Protein AF-A0AA96LLA7-F1 (afdb_monomer_lite)

Radius of gyration: 12.54 Å; chains: 1; bounding box: 26×29×30 Å

pLDDT: mean 92.82, std 4.23, range [71.75, 97.88]

Sequence (81 aa):
MPDVEFFEIDVDEEEDLASRWRNQSIPYFIFFYNGQQVKISSSSLSIVDGGLVGAMLEHHLRSLVNTLLASCRSGSYKVLI

Foldseek 3Di:
DVVDDDDDDDCVVPVVVVVVWPQPDPDKDWDDDPNHTQAEDEPPFDGTPRIGHDDDDPVVVVVVVVQCVVCVVVPHSYDYD

InterPro domains:
  IPR036249 Thioredoxin-like superfamily [SSF52833] (2-45)

Secondary structure (DSSP, 8-state):
-TT-------TTT-HHHHTTS---SSSEE-EEETTEEEEEE-SSS-EETTEEES---HHHHHHHHHHHHHHHHTT--EEE-

Organism: NCBI:txid2918901

Structure (mmCIF, N/CA/C/O backbone):
data_AF-A0AA96LLA7-F1
#
_entry.id   AF-A0AA96LLA7-F1
#
loop_
_atom_site.group_PDB
_atom_site.id
_atom_site.type_symbol
_atom_site.label_atom_id
_atom_site.label_alt_id
_atom_site.label_comp_id
_atom_site.label_asym_id
_atom_site.label_entity_id
_atom_site.label_seq_id
_atom_site.pdbx_PDB_ins_code
_atom_site.Cartn_x
_atom_site.Cartn_y
_atom_site.Cartn_z
_atom_site.occupancy
_atom_site.B_iso_or_equiv
_atom_site.auth_seq_id
_atom_site.auth_comp_id
_atom_site.auth_asym_id
_atom_site.auth_atom_id
_atom_site.pdbx_PDB_model_num
ATOM 1 N N . MET A 1 1 ? 5.879 -2.572 14.468 1.00 71.75 1 MET A N 1
ATOM 2 C CA . MET A 1 1 ? 4.422 -2.352 14.535 1.00 71.75 1 MET A CA 1
ATOM 3 C C . MET A 1 1 ? 3.827 -3.734 14.678 1.00 71.75 1 MET A C 1
ATOM 5 O O . MET A 1 1 ? 3.895 -4.461 13.704 1.00 71.75 1 MET A O 1
ATOM 9 N N . PRO A 1 2 ? 3.410 -4.152 15.882 1.00 78.94 2 PRO A N 1
ATOM 10 C CA . PRO A 1 2 ? 3.056 -5.553 16.129 1.00 78.94 2 PRO A CA 1
ATOM 11 C C . PRO A 1 2 ? 1.818 -6.009 15.340 1.00 78.94 2 PRO A C 1
ATOM 13 O O . PRO A 1 2 ? 1.688 -7.191 15.063 1.00 78.94 2 PRO A O 1
ATOM 16 N N . ASP A 1 3 ? 0.958 -5.069 14.936 1.00 89.50 3 ASP A N 1
ATOM 17 C CA . ASP A 1 3 ? -0.295 -5.338 14.217 1.00 89.50 3 ASP A CA 1
ATOM 18 C C . ASP A 1 3 ? -0.150 -5.326 12.680 1.00 89.50 3 ASP A C 1
ATOM 20 O O . ASP A 1 3 ? -1.155 -5.266 11.973 1.00 89.50 3 ASP A O 1
ATOM 24 N N . VAL A 1 4 ? 1.078 -5.277 12.149 1.00 94.00 4 VAL A N 1
ATOM 25 C CA . VAL A 1 4 ? 1.333 -5.143 10.706 1.00 94.00 4 VAL A CA 1
ATOM 26 C C . VAL A 1 4 ? 2.396 -6.130 10.277 1.00 94.00 4 VAL A C 1
ATOM 28 O O . VAL A 1 4 ? 3.497 -6.142 10.824 1.00 94.00 4 VAL A O 1
ATOM 31 N N . GLU A 1 5 ? 2.064 -6.891 9.247 1.00 95.62 5 GLU A N 1
ATOM 32 C CA . GLU A 1 5 ? 2.974 -7.785 8.556 1.00 95.62 5 GLU A CA 1
ATOM 33 C C . GLU A 1 5 ? 3.303 -7.203 7.180 1.00 95.62 5 GLU A C 1
ATOM 35 O O . GLU A 1 5 ? 2.440 -6.621 6.516 1.00 95.62 5 GLU A O 1
ATOM 40 N N . PHE A 1 6 ? 4.569 -7.309 6.785 1.00 94.44 6 PHE A N 1
ATOM 41 C CA . PHE A 1 6 ? 5.051 -6.846 5.492 1.00 94.44 6 PHE A CA 1
ATOM 42 C C . PHE A 1 6 ? 5.349 -8.060 4.627 1.00 94.44 6 PHE A C 1
ATOM 44 O O . PHE A 1 6 ? 6.045 -8.974 5.063 1.00 94.44 6 PHE A O 1
ATOM 51 N N . PHE A 1 7 ? 4.849 -8.021 3.400 1.00 94.88 7 PHE A N 1
ATOM 52 C CA . PHE A 1 7 ? 5.131 -9.011 2.375 1.00 94.88 7 PHE A CA 1
ATOM 53 C C . PHE A 1 7 ? 5.821 -8.308 1.218 1.00 94.88 7 PHE A C 1
ATOM 55 O O . PHE A 1 7 ? 5.408 -7.218 0.814 1.00 94.88 7 PHE A O 1
ATOM 62 N N . GLU A 1 8 ? 6.868 -8.935 0.707 1.00 94.94 8 GLU A N 1
ATOM 63 C CA . GLU A 1 8 ? 7.493 -8.557 -0.550 1.00 94.94 8 GLU A CA 1
ATOM 64 C C . GLU A 1 8 ? 6.986 -9.511 -1.626 1.00 94.94 8 GLU A C 1
ATOM 66 O O . GLU A 1 8 ? 6.821 -10.705 -1.378 1.00 94.94 8 GLU A O 1
ATOM 71 N N . ILE A 1 9 ? 6.675 -8.958 -2.792 1.00 93.31 9 ILE A N 1
ATOM 72 C CA . ILE A 1 9 ? 6.197 -9.711 -3.944 1.00 93.31 9 ILE A CA 1
ATOM 73 C C . ILE A 1 9 ? 7.133 -9.355 -5.088 1.00 93.31 9 ILE A C 1
ATOM 75 O O . ILE A 1 9 ? 7.255 -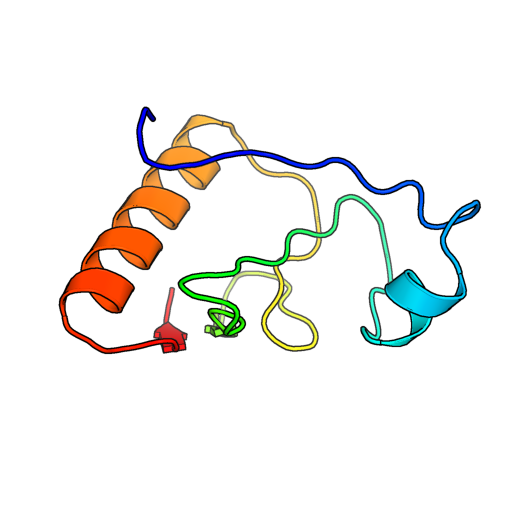8.176 -5.431 1.00 93.31 9 ILE A O 1
ATOM 79 N N . ASP A 1 10 ? 7.770 -10.369 -5.664 1.00 94.12 10 ASP A N 1
ATOM 80 C CA . ASP A 1 10 ? 8.472 -10.225 -6.930 1.00 94.12 10 ASP A CA 1
ATOM 81 C C . ASP A 1 10 ? 7.434 -10.201 -8.059 1.00 94.12 10 ASP A C 1
ATOM 83 O O . ASP A 1 10 ? 6.680 -11.152 -8.261 1.00 94.12 10 ASP A O 1
ATOM 87 N N . VAL A 1 11 ? 7.345 -9.071 -8.758 1.00 92.62 11 VAL A N 1
ATOM 88 C CA . VAL A 1 11 ? 6.345 -8.862 -9.813 1.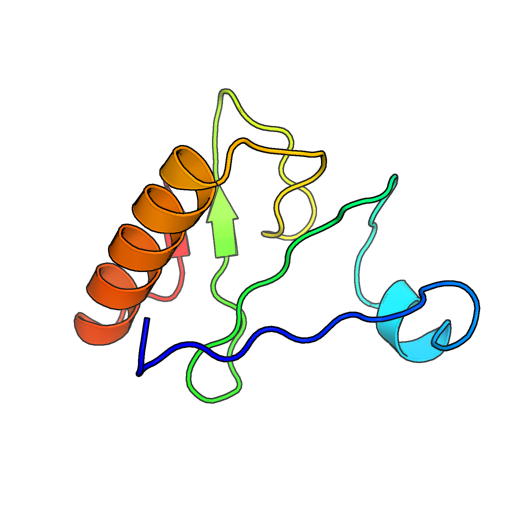00 92.62 11 VAL A CA 1
ATOM 89 C C . VAL A 1 11 ? 6.657 -9.638 -11.088 1.00 92.62 11 VAL A C 1
ATOM 91 O O . VAL A 1 11 ? 5.740 -9.858 -11.877 1.00 92.62 11 VAL A O 1
ATOM 94 N N . ASP A 1 12 ? 7.915 -10.039 -11.276 1.00 91.94 12 ASP A N 1
ATOM 95 C CA . ASP A 1 12 ? 8.343 -10.833 -12.423 1.00 91.94 12 ASP A CA 1
ATOM 96 C C . ASP A 1 12 ? 8.048 -12.327 -12.191 1.00 91.94 12 ASP A C 1
ATOM 98 O O . ASP A 1 12 ? 7.791 -13.059 -13.143 1.00 91.94 12 ASP A O 1
ATOM 102 N N . GLU A 1 13 ? 8.035 -12.789 -10.934 1.00 96.31 13 GLU A N 1
ATOM 103 C CA . GLU A 1 13 ? 7.686 -14.178 -10.590 1.00 96.31 13 GLU A CA 1
ATOM 104 C C . GLU A 1 13 ? 6.175 -14.382 -10.364 1.00 96.31 13 GLU A C 1
ATOM 106 O O . GLU A 1 13 ? 5.640 -15.449 -10.665 1.00 96.31 13 GLU A O 1
ATOM 111 N N . GLU A 1 14 ? 5.465 -13.362 -9.871 1.00 93.75 14 GLU A N 1
ATOM 112 C CA . GLU A 1 14 ? 4.038 -13.421 -9.519 1.00 93.75 14 GLU A CA 1
ATOM 113 C C . GLU A 1 14 ? 3.160 -12.599 -10.489 1.00 93.75 14 GLU A C 1
ATOM 115 O O . GLU A 1 14 ? 2.336 -11.772 -10.076 1.00 93.75 14 GLU A O 1
ATOM 120 N N . GLU A 1 15 ? 3.313 -12.826 -11.799 1.00 90.44 15 GLU A N 1
ATOM 121 C CA . GLU A 1 15 ? 2.638 -12.062 -12.868 1.00 90.44 15 GLU A CA 1
ATOM 122 C C . GLU A 1 15 ? 1.102 -12.005 -12.706 1.00 90.44 15 GLU A C 1
ATOM 124 O O . GLU A 1 15 ? 0.477 -10.951 -12.872 1.00 90.44 15 GLU A O 1
ATOM 129 N N . ASP A 1 16 ? 0.475 -13.125 -12.327 1.00 92.25 16 ASP A N 1
ATOM 130 C CA . ASP A 1 16 ? -0.976 -13.225 -12.118 1.00 92.25 16 ASP A CA 1
ATOM 131 C C . ASP A 1 16 ? -1.465 -12.304 -10.992 1.00 92.25 16 ASP A C 1
ATOM 133 O O . ASP A 1 16 ? -2.559 -11.733 -11.066 1.00 92.25 16 ASP A O 1
ATOM 137 N N . LEU A 1 17 ? -0.670 -12.155 -9.930 1.00 89.31 17 LEU A N 1
ATOM 138 C CA . LEU A 1 17 ? -0.989 -11.270 -8.819 1.00 89.31 17 LEU A CA 1
ATOM 139 C C . LEU A 1 17 ? -0.706 -9.816 -9.198 1.00 89.31 17 LEU A C 1
ATOM 141 O O . LEU A 1 17 ? -1.562 -8.957 -8.968 1.00 89.31 17 LEU A O 1
ATOM 145 N N . ALA A 1 18 ? 0.448 -9.555 -9.814 1.00 89.00 18 ALA A N 1
ATOM 146 C CA . ALA A 1 18 ? 0.857 -8.229 -10.262 1.00 89.00 18 ALA A CA 1
ATOM 147 C C . ALA A 1 18 ? -0.160 -7.626 -11.244 1.00 89.00 18 ALA A C 1
ATOM 149 O O . ALA A 1 18 ? -0.581 -6.485 -11.068 1.00 89.00 18 ALA A O 1
ATOM 150 N N . SER A 1 19 ? -0.663 -8.421 -12.195 1.00 90.56 19 SER A N 1
ATOM 151 C CA . SER A 1 19 ? -1.623 -7.985 -13.221 1.00 90.56 19 SER A CA 1
ATOM 152 C C . SER A 1 19 ? -2.952 -7.437 -12.676 1.00 90.56 19 SER A C 1
ATOM 154 O O . SER A 1 19 ? -3.687 -6.749 -13.392 1.00 90.56 19 SER A O 1
ATOM 156 N N . ARG A 1 20 ? -3.279 -7.704 -11.403 1.00 92.75 20 ARG A N 1
ATOM 157 C CA . ARG A 1 20 ? -4.493 -7.186 -10.745 1.00 92.75 20 ARG A CA 1
ATOM 158 C C . ARG A 1 20 ? -4.420 -5.694 -10.445 1.00 92.75 20 ARG A C 1
ATOM 160 O O . ARG A 1 20 ? -5.465 -5.070 -10.243 1.00 92.75 20 ARG A O 1
ATOM 167 N N . TRP A 1 21 ? -3.219 -5.125 -10.407 1.00 92.81 21 TRP A N 1
ATOM 168 C CA . TRP A 1 21 ? -2.995 -3.696 -10.249 1.00 92.81 21 TRP A CA 1
ATOM 169 C C . TRP A 1 21 ? -2.263 -3.159 -11.466 1.00 92.81 21 TRP A C 1
ATOM 171 O O . TRP A 1 21 ? -1.422 -3.817 -12.061 1.00 92.81 21 TRP A O 1
ATOM 181 N N . ARG A 1 22 ? -2.556 -1.916 -11.841 1.00 89.56 22 ARG A N 1
ATOM 182 C CA . ARG A 1 22 ? -1.859 -1.260 -12.951 1.00 89.56 22 ARG A CA 1
ATOM 183 C C . ARG A 1 22 ? -0.572 -0.594 -12.470 1.00 89.56 22 ARG A C 1
ATOM 185 O O . ARG A 1 22 ? -0.332 0.562 -12.817 1.00 89.56 22 ARG A O 1
ATOM 192 N N . ASN A 1 23 ? 0.215 -1.258 -11.618 1.00 83.69 23 ASN A N 1
ATOM 193 C CA . ASN A 1 23 ? 1.449 -0.672 -11.101 1.00 83.69 23 ASN A CA 1
ATOM 194 C C . ASN A 1 23 ? 2.419 -0.411 -12.261 1.00 83.69 23 ASN A C 1
ATOM 196 O O . ASN A 1 23 ? 2.690 -1.282 -13.077 1.00 83.69 23 ASN A O 1
ATOM 200 N N . GLN A 1 24 ? 2.902 0.827 -12.359 1.00 76.69 24 GLN A N 1
ATOM 201 C CA . GLN A 1 24 ? 3.732 1.278 -13.485 1.00 76.69 24 GLN A CA 1
ATOM 202 C C . GLN A 1 24 ? 5.222 1.332 -13.135 1.00 76.69 24 GLN A C 1
ATOM 204 O O . GLN A 1 24 ? 6.058 1.555 -14.006 1.00 76.69 24 GLN A O 1
ATOM 209 N N . SER A 1 25 ? 5.552 1.173 -11.854 1.00 89.38 25 SER A N 1
ATOM 210 C CA . SER A 1 25 ? 6.918 1.161 -11.346 1.00 89.38 25 SER A CA 1
ATOM 211 C C . SER A 1 25 ? 6.989 0.487 -9.977 1.00 89.38 25 SER A C 1
ATOM 213 O O . SER A 1 25 ? 5.969 0.282 -9.312 1.00 89.38 25 SER A O 1
ATOM 215 N N . ILE A 1 26 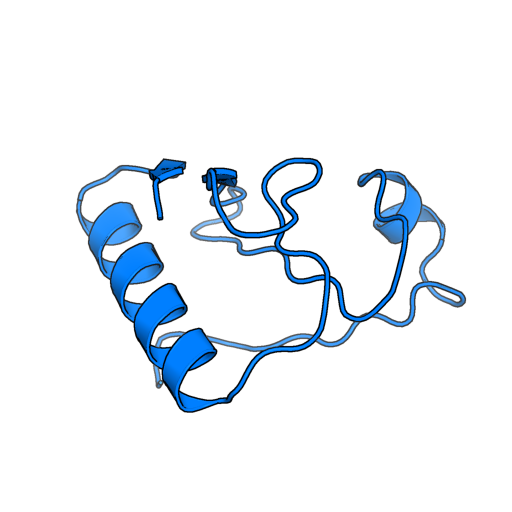? 8.214 0.155 -9.570 1.00 92.38 26 ILE A N 1
ATOM 216 C CA . ILE A 1 26 ? 8.559 -0.364 -8.246 1.00 92.38 26 ILE A CA 1
ATOM 217 C C . ILE A 1 26 ? 9.399 0.671 -7.464 1.00 92.38 26 ILE A C 1
ATOM 219 O O . ILE A 1 26 ? 10.133 1.448 -8.082 1.00 92.38 26 ILE A O 1
ATOM 223 N N . PRO A 1 27 ? 9.316 0.706 -6.119 1.00 93.69 27 PRO A N 1
ATOM 224 C CA . PRO A 1 27 ? 8.425 -0.104 -5.289 1.00 93.69 27 PRO A CA 1
ATOM 225 C C . PRO A 1 27 ? 6.965 0.371 -5.374 1.00 93.69 27 PRO A C 1
ATOM 227 O O . PRO A 1 27 ? 6.693 1.553 -5.598 1.00 93.69 27 PRO A O 1
ATOM 230 N N . TYR A 1 28 ? 6.031 -0.559 -5.180 1.00 95.12 28 TYR A N 1
ATOM 231 C CA . TYR A 1 28 ? 4.592 -0.303 -5.145 1.00 95.12 28 TYR A CA 1
ATOM 232 C C . TYR A 1 28 ? 3.993 -0.931 -3.887 1.00 95.12 28 TYR A C 1
ATOM 234 O O . TYR A 1 28 ? 4.179 -2.118 -3.633 1.00 95.12 28 TYR A O 1
ATOM 242 N N . PHE A 1 29 ? 3.286 -0.131 -3.091 1.00 95.38 29 PHE A N 1
ATOM 243 C CA . PHE A 1 29 ? 2.720 -0.558 -1.814 1.00 95.38 29 PHE A CA 1
ATOM 244 C C . PHE A 1 29 ? 1.200 -0.642 -1.899 1.00 95.38 29 PHE A C 1
ATOM 246 O O . PHE A 1 29 ? 0.521 0.348 -2.186 1.00 95.38 29 PHE A O 1
ATOM 253 N N . ILE A 1 30 ? 0.662 -1.811 -1.565 1.00 95.75 30 ILE A N 1
ATOM 254 C CA . ILE A 1 30 ? -0.768 -2.048 -1.364 1.00 95.75 30 ILE A CA 1
ATOM 255 C C . ILE A 1 30 ? -1.006 -2.508 0.067 1.00 95.75 30 ILE A C 1
ATOM 257 O O . ILE A 1 30 ? -0.190 -3.211 0.657 1.00 95.75 30 ILE A O 1
ATOM 261 N N . PHE A 1 31 ? -2.134 -2.094 0.631 1.00 96.62 31 PHE A N 1
ATOM 262 C CA . PHE A 1 31 ? -2.459 -2.343 2.029 1.00 96.62 31 PHE A CA 1
ATOM 263 C C . PHE A 1 31 ? -3.755 -3.133 2.109 1.00 96.62 31 PHE A C 1
ATOM 265 O O . PHE A 1 31 ? -4.724 -2.817 1.416 1.00 96.62 31 PHE A O 1
ATOM 272 N N . PHE A 1 32 ? -3.782 -4.138 2.976 1.00 97.19 32 PHE A N 1
ATOM 273 C CA . PHE A 1 32 ? -4.962 -4.950 3.239 1.00 97.19 32 PHE A CA 1
ATOM 274 C C . PHE A 1 32 ? -5.264 -4.980 4.731 1.00 97.19 32 PHE A C 1
ATOM 276 O O . PHE A 1 32 ? -4.361 -5.004 5.564 1.00 97.19 32 PHE A O 1
ATOM 283 N N . TYR A 1 33 ? -6.552 -5.004 5.056 1.00 96.50 33 TYR A N 1
ATOM 284 C CA . TYR A 1 33 ? -7.052 -5.206 6.407 1.00 96.50 33 TYR A CA 1
ATOM 285 C C . TYR A 1 33 ? -8.273 -6.124 6.339 1.00 96.50 33 TYR A C 1
ATOM 287 O O . TYR A 1 33 ? -9.186 -5.871 5.557 1.00 96.50 33 TYR A O 1
ATOM 295 N N . ASN A 1 34 ? -8.278 -7.218 7.108 1.00 95.00 34 ASN A N 1
ATOM 296 C CA . ASN A 1 34 ? -9.344 -8.231 7.091 1.00 95.00 34 ASN A CA 1
ATOM 297 C C . ASN A 1 34 ? -9.733 -8.709 5.674 1.00 95.00 34 ASN A C 1
ATOM 299 O O . ASN A 1 34 ? -10.910 -8.826 5.342 1.00 95.00 34 ASN A O 1
ATOM 303 N N . GLY A 1 35 ? -8.734 -8.947 4.815 1.00 94.88 35 GLY A N 1
ATOM 304 C CA . GLY A 1 35 ? -8.934 -9.409 3.435 1.00 94.88 35 GLY A CA 1
ATOM 305 C C . GLY A 1 35 ? -9.419 -8.338 2.450 1.00 94.88 35 GLY A C 1
ATOM 306 O O . GLY A 1 35 ? -9.537 -8.619 1.260 1.00 94.88 35 GLY A O 1
ATOM 307 N N . GLN A 1 36 ? -9.662 -7.105 2.903 1.00 95.75 36 GLN A N 1
ATOM 308 C CA . GLN A 1 36 ? -10.096 -5.998 2.058 1.00 95.75 36 GLN A CA 1
ATOM 309 C C . GLN A 1 36 ? -8.955 -5.004 1.823 1.00 95.75 36 GLN A C 1
ATOM 311 O O . GLN A 1 36 ? -8.264 -4.600 2.758 1.00 95.75 36 GLN A O 1
ATOM 316 N N . GLN A 1 37 ? -8.779 -4.569 0.572 1.00 96.44 37 GLN A N 1
ATOM 317 C CA . GLN A 1 37 ? -7.799 -3.535 0.240 1.00 96.44 37 GLN A CA 1
ATOM 318 C C . GLN A 1 37 ? -8.189 -2.198 0.890 1.00 96.44 37 GLN A C 1
ATOM 320 O O . GLN A 1 37 ? -9.305 -1.701 0.701 1.00 96.44 37 GLN A O 1
ATOM 325 N N . VAL A 1 3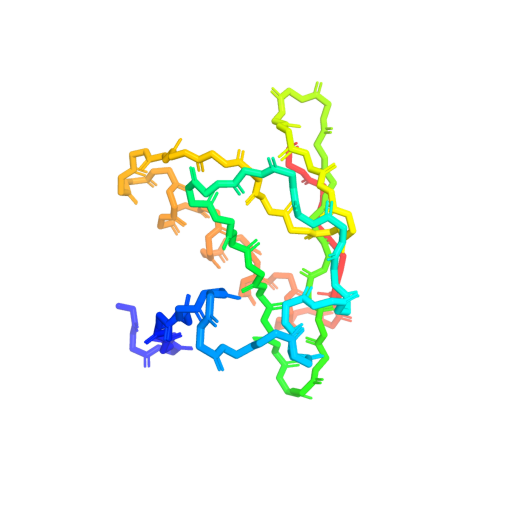8 ? -7.241 -1.593 1.602 1.00 97.88 38 VAL A N 1
ATOM 326 C CA . VAL A 1 38 ? -7.326 -0.231 2.130 1.00 97.88 38 VAL A CA 1
ATOM 327 C C . VAL A 1 38 ? -6.840 0.715 1.039 1.00 97.88 38 VAL A C 1
ATOM 329 O O . VAL A 1 38 ? -5.663 0.716 0.683 1.00 97.88 38 VAL A O 1
ATOM 332 N N . LYS A 1 39 ? -7.757 1.493 0.461 1.00 96.81 39 LYS A N 1
ATOM 333 C CA . LYS A 1 39 ? -7.448 2.362 -0.678 1.00 96.81 39 LYS A CA 1
ATOM 334 C C . LYS A 1 39 ? -6.977 3.728 -0.214 1.00 96.81 39 LYS A C 1
ATOM 336 O O . LYS A 1 39 ? -7.672 4.420 0.530 1.00 96.81 39 LYS A O 1
ATOM 341 N N . ILE A 1 40 ? -5.826 4.124 -0.725 1.00 95.75 40 ILE A N 1
ATOM 342 C CA . ILE A 1 40 ? -5.243 5.437 -0.509 1.00 95.75 40 ILE A CA 1
ATOM 343 C C . ILE A 1 40 ? -5.727 6.394 -1.600 1.00 95.75 40 ILE A C 1
ATOM 345 O O . ILE A 1 40 ? -6.017 5.995 -2.727 1.00 95.75 40 ILE A O 1
ATOM 349 N N . SER A 1 41 ? -5.849 7.671 -1.274 1.00 94.50 41 SER A N 1
ATOM 350 C CA . SER A 1 41 ? -5.985 8.761 -2.237 1.00 94.50 41 SER A CA 1
ATOM 351 C C . SER A 1 41 ? -5.126 9.924 -1.766 1.00 94.50 41 SER A C 1
ATOM 353 O O . SER A 1 41 ? -5.062 10.182 -0.570 1.00 94.50 41 SER A O 1
ATOM 355 N N . SER A 1 42 ? -4.459 10.605 -2.691 1.00 92.31 42 SER A N 1
ATOM 356 C CA . SER A 1 42 ? -3.619 11.758 -2.381 1.00 92.31 42 SER A CA 1
ATOM 357 C C . SER A 1 42 ? -3.570 12.713 -3.561 1.00 92.31 42 SER A C 1
ATOM 359 O O . SER A 1 42 ? -3.659 12.279 -4.708 1.00 92.31 42 SER A O 1
ATOM 361 N N . SER A 1 43 ? -3.421 14.007 -3.284 1.00 90.50 43 SER A N 1
ATOM 362 C CA . SER A 1 43 ? -3.158 15.019 -4.313 1.00 90.50 43 SER A CA 1
ATOM 363 C C . SER A 1 43 ? -1.667 15.255 -4.559 1.00 90.50 43 SER A C 1
ATOM 365 O O . SER A 1 43 ? -1.315 15.909 -5.536 1.00 90.50 43 SER A O 1
ATOM 367 N N . SER A 1 44 ? -0.796 14.791 -3.660 1.00 89.38 44 SER A N 1
ATOM 368 C CA . SER A 1 44 ? 0.6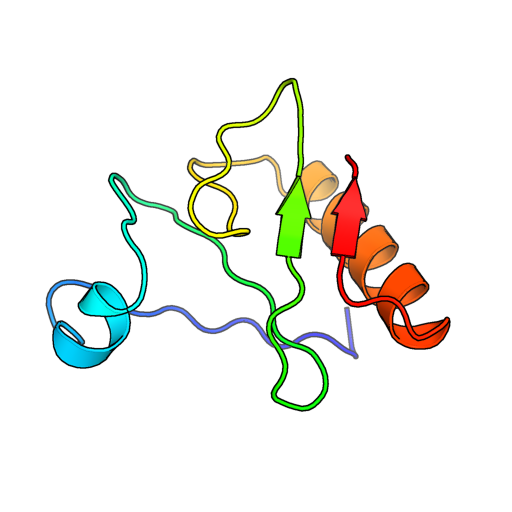47 15.067 -3.687 1.00 89.38 44 SER A CA 1
ATOM 369 C C . SER A 1 44 ? 1.495 13.827 -3.962 1.00 89.38 44 SER A C 1
ATOM 371 O O . SER A 1 44 ? 2.627 13.957 -4.425 1.00 89.38 44 SER A O 1
ATOM 373 N N . LEU A 1 45 ? 0.960 12.634 -3.694 1.00 89.50 45 LEU A N 1
ATOM 374 C CA . LEU A 1 45 ? 1.638 11.362 -3.924 1.00 89.50 45 LEU A CA 1
ATOM 375 C C . LEU A 1 45 ? 1.112 10.665 -5.180 1.00 89.50 45 LEU A C 1
ATOM 377 O O . LEU A 1 45 ? -0.050 10.814 -5.556 1.00 89.50 45 LEU A O 1
ATOM 381 N N . SER A 1 46 ? 1.970 9.857 -5.803 1.00 93.00 46 SER A N 1
ATOM 382 C CA . SER A 1 46 ? 1.573 9.010 -6.925 1.00 93.00 46 SER A CA 1
ATOM 383 C C . SER A 1 46 ? 0.781 7.810 -6.409 1.00 93.00 46 SER A C 1
ATOM 385 O O . SER A 1 46 ? 1.331 6.934 -5.739 1.00 93.00 46 SER A O 1
ATOM 387 N N . ILE A 1 47 ? -0.520 7.793 -6.697 1.00 94.12 47 ILE A N 1
ATOM 388 C CA . ILE A 1 47 ? -1.444 6.737 -6.286 1.00 94.12 47 ILE A CA 1
ATOM 389 C C . ILE A 1 47 ? -2.022 6.066 -7.528 1.00 94.12 47 ILE A C 1
ATOM 391 O O . ILE A 1 47 ? -2.610 6.730 -8.382 1.00 94.12 47 ILE A O 1
ATOM 395 N N . VAL A 1 48 ? -1.913 4.742 -7.603 1.00 94.25 48 VAL A N 1
ATOM 396 C CA . VAL A 1 48 ? -2.496 3.932 -8.681 1.00 94.25 48 VAL A CA 1
ATOM 397 C C . VAL A 1 48 ? -3.311 2.817 -8.052 1.00 94.25 48 VAL A C 1
ATOM 399 O O . VAL A 1 48 ? -2.841 2.161 -7.137 1.00 94.25 48 VAL A O 1
ATOM 402 N N . ASP A 1 49 ? -4.566 2.648 -8.476 1.00 94.12 49 ASP A N 1
ATOM 403 C CA . ASP A 1 49 ? -5.485 1.612 -7.971 1.00 94.12 49 ASP A CA 1
ATOM 404 C C . ASP A 1 49 ? -5.583 1.520 -6.430 1.00 94.12 49 ASP A C 1
ATOM 406 O O . ASP A 1 49 ? -5.887 0.474 -5.853 1.00 94.12 49 ASP A O 1
ATOM 410 N N . GLY A 1 50 ? -5.382 2.656 -5.754 1.00 94.31 50 GLY A N 1
ATOM 411 C CA . GLY A 1 50 ? -5.417 2.782 -4.297 1.00 94.31 50 GLY A CA 1
ATOM 412 C C . GLY A 1 50 ? -4.131 2.361 -3.580 1.00 94.31 50 GLY A C 1
ATOM 413 O O . GLY A 1 50 ? -4.128 2.379 -2.351 1.00 94.31 50 GLY A O 1
ATOM 414 N N . GLY A 1 51 ? -3.077 1.987 -4.310 1.00 94.94 51 GLY A N 1
ATOM 415 C CA . GLY A 1 51 ? -1.730 1.756 -3.793 1.00 94.94 51 GLY A CA 1
ATOM 416 C C . GLY A 1 51 ? -0.801 2.950 -4.019 1.00 94.94 51 GLY A C 1
ATOM 417 O O . GLY A 1 51 ? -1.048 3.798 -4.877 1.00 94.94 51 GLY A O 1
ATOM 418 N N . LEU A 1 52 ? 0.268 3.014 -3.229 1.00 94.69 52 LEU A N 1
ATOM 419 C CA . LEU A 1 52 ? 1.295 4.052 -3.299 1.00 94.69 52 LEU A CA 1
ATOM 420 C C . LEU A 1 52 ? 2.419 3.614 -4.239 1.00 94.69 52 LEU A C 1
ATOM 422 O O . LEU A 1 52 ? 2.989 2.540 -4.062 1.00 94.69 52 LEU A O 1
ATOM 426 N N . VAL A 1 53 ? 2.762 4.466 -5.200 1.00 94.19 53 VAL A N 1
ATOM 427 C CA . VAL A 1 53 ? 3.864 4.239 -6.137 1.00 94.19 53 VAL A CA 1
ATOM 428 C C . VAL A 1 53 ? 5.088 5.043 -5.704 1.00 94.19 53 VAL A C 1
ATOM 430 O O . VAL A 1 53 ? 5.003 6.255 -5.499 1.00 94.19 53 VAL A O 1
ATOM 433 N N . GLY A 1 54 ? 6.241 4.379 -5.650 1.00 92.50 54 GLY A N 1
ATOM 434 C CA . GLY A 1 54 ? 7.535 4.995 -5.386 1.00 92.50 54 GLY A CA 1
ATOM 435 C C . GLY A 1 54 ? 8.042 4.788 -3.962 1.00 92.50 54 GLY A C 1
ATOM 436 O O . GLY A 1 54 ? 7.318 4.404 -3.044 1.00 92.50 54 GLY A O 1
ATOM 437 N N . ALA A 1 55 ? 9.340 5.030 -3.791 1.00 92.06 55 ALA A N 1
ATOM 438 C CA . ALA A 1 55 ? 10.008 4.890 -2.506 1.00 92.06 55 ALA A CA 1
ATOM 439 C C . ALA A 1 55 ? 9.592 5.996 -1.528 1.00 92.06 55 ALA A C 1
ATOM 441 O O . ALA A 1 55 ? 9.308 7.131 -1.917 1.00 92.06 55 ALA A O 1
ATOM 442 N N . MET A 1 56 ? 9.628 5.681 -0.234 1.00 91.12 56 MET A N 1
ATOM 443 C CA . MET A 1 56 ? 9.379 6.650 0.827 1.00 91.12 56 MET A CA 1
ATOM 444 C C . MET A 1 56 ? 10.293 6.414 2.029 1.00 91.12 56 MET A C 1
ATOM 446 O O . MET A 1 56 ? 10.787 5.311 2.250 1.00 91.12 56 MET A O 1
ATOM 450 N N . LEU A 1 57 ? 10.497 7.462 2.829 1.00 94.06 57 LEU A N 1
ATOM 451 C CA . LEU A 1 57 ? 11.259 7.359 4.073 1.00 94.06 57 LEU A CA 1
ATOM 452 C C . LEU A 1 57 ? 10.487 6.535 5.112 1.00 94.06 57 LEU A C 1
ATOM 454 O O . LEU A 1 57 ? 9.266 6.659 5.225 1.00 94.06 57 LEU A O 1
ATOM 458 N N . GLU A 1 58 ? 11.206 5.762 5.928 1.00 93.88 58 GLU A N 1
ATOM 459 C CA . GLU A 1 58 ? 10.606 4.851 6.915 1.00 93.88 58 GLU A CA 1
ATOM 460 C C . GLU A 1 58 ? 9.622 5.558 7.861 1.00 93.88 58 GLU A C 1
ATOM 462 O O . GLU A 1 58 ? 8.533 5.055 8.131 1.00 93.88 58 GLU A O 1
ATOM 467 N N . HIS A 1 59 ? 9.962 6.754 8.348 1.00 94.56 59 HIS A N 1
ATOM 468 C CA . HIS A 1 59 ? 9.085 7.494 9.257 1.00 94.56 59 HIS A CA 1
ATOM 469 C C . HIS A 1 59 ? 7.789 7.961 8.575 1.00 94.56 59 HIS A C 1
ATOM 471 O O . HIS A 1 59 ? 6.741 7.985 9.222 1.00 94.56 59 HIS A O 1
ATOM 477 N N . HIS A 1 60 ? 7.828 8.274 7.275 1.00 93.56 60 HIS A N 1
ATOM 478 C CA . HIS A 1 60 ? 6.625 8.589 6.504 1.00 93.56 60 HIS A CA 1
ATOM 479 C C . HIS A 1 60 ? 5.766 7.342 6.295 1.00 93.56 60 HIS A C 1
ATOM 481 O O . HIS A 1 60 ? 4.558 7.411 6.514 1.00 93.56 60 HIS A O 1
ATOM 487 N N . LEU A 1 61 ? 6.376 6.196 5.964 1.00 93.06 61 LEU A N 1
ATOM 488 C CA . LEU A 1 61 ? 5.661 4.918 5.860 1.00 93.06 61 LEU A CA 1
ATOM 489 C C . LEU A 1 61 ? 4.992 4.553 7.187 1.00 93.06 61 LEU A C 1
ATOM 491 O O . LEU A 1 61 ? 3.814 4.213 7.225 1.00 93.06 61 LEU A O 1
ATOM 495 N N . ARG A 1 62 ? 5.717 4.684 8.299 1.00 94.69 62 ARG A N 1
ATOM 496 C CA . ARG A 1 62 ? 5.200 4.417 9.643 1.00 94.69 62 ARG A CA 1
ATOM 497 C C . ARG A 1 62 ? 4.016 5.318 9.992 1.00 94.69 62 ARG A C 1
ATOM 499 O O . ARG A 1 62 ? 3.017 4.829 10.513 1.00 94.69 62 ARG A O 1
ATOM 506 N N . SER A 1 63 ? 4.125 6.617 9.708 1.00 94.38 63 SER A N 1
ATOM 507 C CA . SER A 1 63 ? 3.035 7.575 9.924 1.00 94.38 63 SER A CA 1
ATOM 508 C C . SER A 1 63 ? 1.803 7.206 9.095 1.00 94.38 63 SER A C 1
ATOM 510 O O . SER A 1 63 ? 0.703 7.098 9.635 1.00 94.38 63 SER A O 1
ATOM 512 N N . LEU A 1 64 ? 2.008 6.912 7.806 1.00 94.25 64 LEU A N 1
ATOM 513 C CA . LEU A 1 64 ? 0.958 6.462 6.901 1.00 94.25 64 LEU A CA 1
ATOM 514 C C . LEU A 1 64 ? 0.252 5.220 7.448 1.00 94.25 64 LEU A C 1
ATOM 516 O O . LEU A 1 64 ? -0.961 5.245 7.632 1.00 94.25 64 LEU A O 1
ATOM 520 N N . VAL A 1 65 ? 0.992 4.156 7.764 1.00 95.25 65 VAL A N 1
ATOM 521 C CA . VAL A 1 65 ? 0.385 2.902 8.227 1.00 95.25 65 VAL A CA 1
ATOM 522 C C . VAL A 1 65 ? -0.378 3.089 9.539 1.00 95.25 65 VAL A C 1
ATOM 524 O O . VAL A 1 65 ? -1.460 2.526 9.693 1.00 95.25 65 VAL A O 1
ATOM 527 N N . ASN A 1 66 ? 0.113 3.919 10.462 1.00 95.06 66 ASN A N 1
ATOM 528 C CA . ASN A 1 66 ? -0.635 4.242 11.679 1.00 95.06 66 ASN A CA 1
ATOM 529 C C . ASN A 1 66 ? -1.977 4.930 11.366 1.00 95.06 66 ASN A C 1
ATOM 531 O O . ASN A 1 66 ? -2.995 4.573 11.962 1.00 95.06 66 ASN A O 1
ATOM 535 N N . THR A 1 67 ? -2.004 5.861 10.407 1.00 95.25 67 THR A N 1
ATOM 536 C CA . THR A 1 67 ? -3.247 6.488 9.930 1.00 95.25 67 THR A CA 1
ATOM 537 C C . THR A 1 67 ? -4.183 5.465 9.283 1.00 95.25 67 THR A C 1
ATOM 539 O O . THR A 1 67 ? -5.379 5.455 9.585 1.00 95.25 67 THR A O 1
ATOM 542 N N . LEU A 1 68 ? -3.657 4.565 8.443 1.00 95.62 68 LEU A N 1
ATOM 543 C CA . LEU A 1 68 ? -4.452 3.504 7.813 1.00 95.62 68 LEU A CA 1
ATOM 544 C C . LEU A 1 68 ? -5.083 2.580 8.861 1.00 95.62 68 LEU A C 1
ATOM 546 O O . LEU A 1 68 ? -6.286 2.330 8.809 1.00 95.62 68 LEU A O 1
ATOM 550 N N . LEU A 1 69 ? -4.302 2.125 9.845 1.00 94.88 69 LEU A N 1
ATOM 551 C CA . LEU A 1 69 ? -4.784 1.274 10.935 1.00 94.88 69 LEU A CA 1
ATOM 552 C C . LEU A 1 69 ? -5.874 1.958 11.761 1.00 94.88 69 LEU A C 1
ATOM 554 O O . LEU A 1 69 ? -6.879 1.328 12.085 1.00 94.88 69 LEU A O 1
ATOM 558 N N . ALA A 1 70 ? -5.695 3.237 12.099 1.00 94.69 70 ALA A N 1
ATOM 559 C CA . ALA A 1 70 ? -6.701 4.000 12.831 1.00 94.69 70 ALA A CA 1
ATOM 560 C C . ALA A 1 70 ? -8.015 4.112 12.039 1.00 94.69 70 ALA A C 1
ATOM 562 O O . ALA A 1 70 ? -9.089 3.923 12.610 1.00 94.69 70 ALA A O 1
ATOM 563 N N . SER A 1 71 ? -7.930 4.348 10.725 1.00 95.88 71 SER A N 1
ATOM 564 C CA . SER A 1 71 ? -9.092 4.393 9.831 1.00 95.88 71 SER A CA 1
ATOM 565 C C . SER A 1 71 ? -9.797 3.036 9.721 1.00 95.88 71 SER A C 1
ATOM 567 O O . SER A 1 71 ? -11.019 2.952 9.838 1.00 95.88 71 SER A O 1
ATOM 569 N N . CYS A 1 72 ? -9.035 1.947 9.597 1.00 95.25 72 CYS A N 1
ATOM 570 C CA . CYS A 1 72 ? -9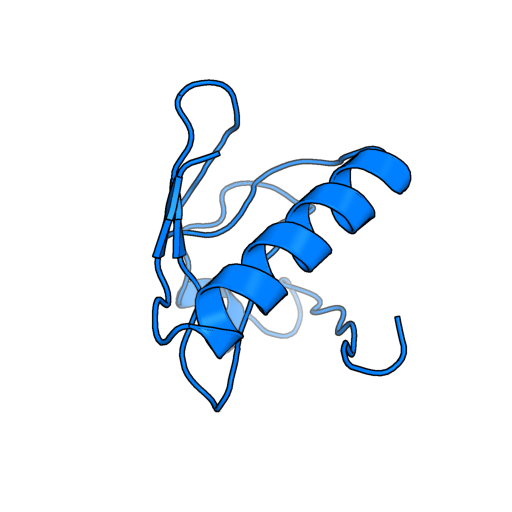.596 0.597 9.526 1.00 95.25 72 CYS A CA 1
ATOM 571 C C . CYS A 1 72 ? -10.301 0.208 10.830 1.00 95.25 72 CYS A C 1
ATOM 573 O O . CYS A 1 72 ? -11.397 -0.349 10.803 1.00 95.25 72 CYS A O 1
ATOM 575 N N . ARG A 1 73 ? -9.718 0.566 11.982 1.00 94.50 73 ARG A N 1
ATOM 576 C CA . ARG A 1 73 ? -10.321 0.346 13.307 1.00 94.50 73 ARG A CA 1
ATOM 577 C C . ARG A 1 73 ? -11.621 1.128 13.510 1.00 94.50 73 ARG A C 1
ATOM 579 O O . ARG A 1 73 ? -12.460 0.684 14.287 1.00 94.50 73 ARG A O 1
ATOM 586 N N . SER A 1 74 ? -11.811 2.250 12.813 1.00 94.56 74 SER A N 1
ATOM 587 C CA . SER A 1 74 ? -13.076 2.998 12.803 1.00 94.56 74 SER A CA 1
ATOM 588 C C . SER A 1 74 ? -14.052 2.557 11.703 1.00 94.56 74 SER A C 1
ATOM 590 O O . SER A 1 74 ? -15.138 3.123 11.590 1.00 94.56 74 SER A O 1
ATOM 592 N N . GLY A 1 75 ? -13.703 1.527 10.921 1.00 93.62 75 GLY A N 1
ATOM 593 C CA . GLY A 1 75 ? -14.558 0.929 9.894 1.00 93.62 75 GLY A CA 1
ATOM 594 C C . GLY A 1 75 ? -14.411 1.529 8.492 1.00 93.62 75 GLY A C 1
ATOM 595 O O . GLY A 1 75 ? -15.201 1.194 7.610 1.00 93.62 75 GLY A O 1
ATOM 596 N N . SER A 1 76 ? -13.417 2.392 8.253 1.00 94.25 76 SER A N 1
ATOM 597 C CA . SER A 1 76 ? -13.141 2.954 6.927 1.00 94.25 76 SER A CA 1
ATOM 598 C C . SER A 1 76 ? -11.941 2.281 6.260 1.00 94.25 76 SER A C 1
ATOM 600 O O . SER A 1 76 ? -10.849 2.210 6.811 1.00 94.25 76 SER A O 1
ATOM 602 N N . TYR A 1 77 ? -12.139 1.846 5.015 1.00 94.62 77 TYR A N 1
ATOM 603 C CA . TYR A 1 77 ? -11.114 1.220 4.165 1.00 94.62 77 TYR A CA 1
ATOM 604 C C . TYR A 1 77 ? -10.651 2.160 3.044 1.00 94.62 77 TYR A C 1
ATOM 606 O O . TYR A 1 77 ? -10.131 1.724 2.016 1.00 94.62 77 TYR A O 1
ATOM 614 N N . LYS A 1 78 ? -10.908 3.460 3.202 1.00 93.00 78 LYS A N 1
ATOM 615 C CA . LYS A 1 78 ? -10.494 4.517 2.279 1.00 93.00 78 LYS A CA 1
ATOM 616 C C . LYS A 1 78 ? -9.876 5.646 3.084 1.00 93.00 78 LYS A C 1
ATOM 618 O O . LYS A 1 78 ? -10.498 6.124 4.033 1.00 93.00 78 LYS A O 1
ATOM 623 N N . VAL A 1 79 ? -8.680 6.072 2.694 1.00 92.25 79 VAL A N 1
ATOM 624 C CA . VAL A 1 79 ? -7.928 7.108 3.406 1.00 92.25 79 VAL A CA 1
ATOM 625 C C . VAL A 1 79 ? -7.431 8.152 2.417 1.00 92.25 79 VAL A C 1
ATOM 627 O O . VAL A 1 79 ? -6.784 7.818 1.427 1.00 92.25 79 VAL A O 1
ATOM 630 N N . LEU A 1 80 ? -7.751 9.413 2.701 1.00 90.25 80 LEU A N 1
ATOM 631 C CA . LEU A 1 80 ? -7.201 10.574 2.010 1.00 90.25 80 LEU A CA 1
ATOM 632 C C . LEU A 1 80 ? -5.982 11.071 2.795 1.00 90.25 80 LEU A C 1
ATOM 634 O O . LEU A 1 80 ? -6.100 11.307 3.999 1.00 90.25 80 LEU A O 1
ATOM 638 N N . ILE A 1 81 ? -4.844 11.211 2.119 1.00 84.06 81 ILE A N 1
ATOM 639 C CA . ILE A 1 81 ? -3.561 11.677 2.672 1.00 84.06 81 ILE A CA 1
ATOM 640 C C . ILE A 1 81 ? -2.946 12.794 1.838 1.00 84.06 81 ILE A C 1
ATOM 642 O O . ILE A 1 81 ? -3.075 12.770 0.591 1.00 84.06 81 ILE A O 1
#